Protein AF-A0A959FWS5-F1 (afdb_monomer)

Structure (mmCIF, N/CA/C/O backbone):
data_AF-A0A959FWS5-F1
#
_entry.id   AF-A0A959FWS5-F1
#
loop_
_atom_site.group_PDB
_atom_site.id
_atom_site.type_symbol
_atom_site.label_atom_id
_atom_site.label_alt_id
_atom_site.label_comp_id
_atom_site.label_asym_id
_atom_site.label_entity_id
_atom_site.label_seq_id
_atom_site.pdbx_PDB_ins_code
_atom_site.Cartn_x
_atom_site.Cartn_y
_atom_site.Cartn_z
_atom_site.occupancy
_atom_site.B_iso_or_equiv
_atom_site.auth_seq_id
_atom_site.auth_comp_id
_atom_site.auth_asym_id
_atom_site.auth_atom_id
_atom_site.pdbx_PDB_model_num
ATOM 1 N N . PHE A 1 1 ? 2.251 7.966 -14.773 1.00 62.84 1 PHE A N 1
ATOM 2 C CA . PHE A 1 1 ? 1.592 7.904 -13.457 1.00 62.84 1 PHE A CA 1
ATOM 3 C C . PHE A 1 1 ? 2.449 8.622 -12.424 1.00 62.84 1 PHE A C 1
ATOM 5 O O . PHE A 1 1 ? 3.466 8.079 -12.027 1.00 62.84 1 PHE A O 1
ATOM 12 N N . PHE A 1 2 ? 2.091 9.844 -12.027 1.00 68.75 2 PHE A N 1
ATOM 13 C CA . PHE A 1 2 ? 2.754 10.557 -10.928 1.00 68.75 2 PHE A CA 1
ATOM 14 C C . PHE A 1 2 ? 1.690 11.269 -10.090 1.00 68.75 2 PHE A C 1
ATOM 16 O O . PHE A 1 2 ? 0.820 11.932 -10.647 1.00 68.75 2 PHE A O 1
ATOM 23 N N . GLY A 1 3 ? 1.731 11.081 -8.767 1.00 81.06 3 GLY A N 1
ATOM 24 C CA . GLY A 1 3 ? 0.783 11.696 -7.826 1.00 81.06 3 GLY A CA 1
ATOM 25 C C . GLY A 1 3 ? -0.622 11.075 -7.786 1.00 81.06 3 GLY A C 1
ATOM 26 O O . GLY A 1 3 ? -1.522 11.672 -7.208 1.00 81.06 3 GLY A O 1
ATOM 27 N N . GLN A 1 4 ? -0.829 9.898 -8.386 1.00 88.44 4 GLN A N 1
ATOM 28 C CA . GLN A 1 4 ? -2.126 9.211 -8.440 1.00 88.44 4 GLN A CA 1
ATOM 29 C C . GLN A 1 4 ? -2.017 7.762 -7.952 1.00 88.44 4 GLN A C 1
ATOM 31 O O . GLN A 1 4 ? -0.966 7.134 -8.090 1.00 88.44 4 GLN A O 1
ATOM 36 N N . ILE A 1 5 ? -3.128 7.216 -7.442 1.00 88.44 5 ILE A N 1
ATOM 37 C CA . ILE A 1 5 ? -3.210 5.834 -6.937 1.00 88.44 5 ILE A CA 1
ATOM 38 C C . ILE A 1 5 ? -3.048 4.777 -8.042 1.00 88.44 5 ILE A C 1
ATOM 40 O O . ILE A 1 5 ? -2.676 3.640 -7.766 1.00 88.44 5 ILE A O 1
ATOM 44 N N . GLU A 1 6 ? -3.253 5.150 -9.304 1.00 88.50 6 GLU A N 1
ATOM 45 C CA . GLU A 1 6 ? -3.193 4.214 -10.430 1.00 88.50 6 GLU A CA 1
ATOM 46 C C . GLU A 1 6 ? -1.831 3.535 -10.588 1.00 88.50 6 GLU A C 1
ATOM 48 O O . GLU A 1 6 ? -1.773 2.358 -10.927 1.00 88.50 6 GLU A O 1
ATOM 53 N N . GLY A 1 7 ? -0.732 4.218 -10.245 1.00 88.44 7 GLY A N 1
ATOM 54 C CA . GLY A 1 7 ? 0.592 3.588 -10.252 1.00 88.44 7 GLY A CA 1
ATOM 55 C C . GLY A 1 7 ? 0.686 2.412 -9.273 1.00 88.44 7 GLY A C 1
ATOM 56 O O . GLY A 1 7 ? 1.295 1.390 -9.585 1.00 88.44 7 GLY A O 1
ATOM 57 N N . PHE A 1 8 ? 0.027 2.514 -8.115 1.00 89.06 8 PHE A N 1
ATOM 58 C CA . PHE A 1 8 ? -0.043 1.433 -7.131 1.00 89.06 8 PHE A CA 1
ATOM 59 C C . PHE A 1 8 ? -0.917 0.268 -7.617 1.00 89.06 8 PHE A C 1
ATOM 61 O O . PHE A 1 8 ? -0.591 -0.895 -7.375 1.00 89.06 8 PHE A O 1
ATOM 68 N N . ASN A 1 9 ? -2.014 0.552 -8.320 1.00 88.44 9 ASN A N 1
ATOM 69 C CA . ASN A 1 9 ? -2.870 -0.483 -8.902 1.00 88.44 9 ASN A CA 1
ATOM 70 C C . ASN A 1 9 ? -2.158 -1.228 -10.039 1.00 88.44 9 ASN A C 1
ATOM 72 O O . ASN A 1 9 ? -2.128 -2.458 -10.043 1.00 88.44 9 ASN A O 1
ATOM 76 N N . ASP A 1 10 ? -1.534 -0.495 -10.960 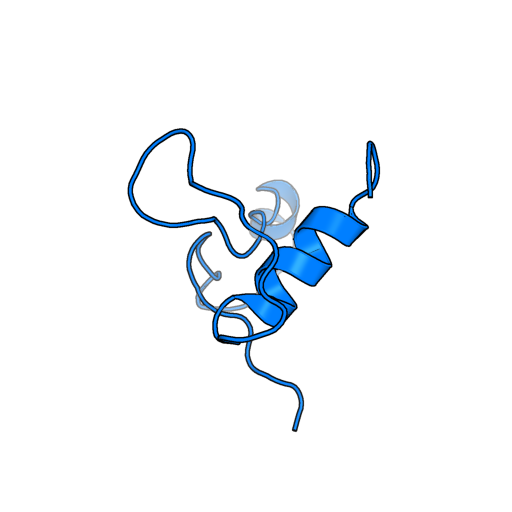1.00 88.19 10 ASP A N 1
ATOM 77 C CA . ASP A 1 10 ? -0.888 -1.070 -12.141 1.00 88.19 10 ASP A CA 1
ATOM 78 C C . ASP A 1 10 ? 0.374 -1.872 -11.787 1.00 88.19 10 ASP A C 1
ATOM 80 O O . ASP A 1 10 ? 0.598 -2.954 -12.333 1.00 88.19 10 ASP A O 1
ATOM 84 N N . THR A 1 11 ? 1.141 -1.424 -10.784 1.00 89.44 11 THR A N 1
ATOM 85 C CA . THR A 1 11 ? 2.295 -2.182 -10.261 1.00 89.44 11 THR A CA 1
ATOM 86 C C . THR A 1 11 ? 1.870 -3.541 -9.703 1.00 89.44 11 THR A C 1
ATOM 88 O O . THR A 1 11 ? 2.541 -4.541 -9.941 1.00 89.44 11 THR A O 1
ATOM 91 N N . ARG A 1 12 ? 0.742 -3.611 -8.981 1.00 88.50 12 ARG A N 1
ATOM 92 C CA . ARG A 1 12 ? 0.224 -4.880 -8.440 1.00 88.50 12 ARG A CA 1
ATOM 93 C C . ARG A 1 12 ? -0.359 -5.772 -9.531 1.00 88.50 12 ARG A C 1
ATOM 95 O O . ARG A 1 12 ? -0.142 -6.978 -9.501 1.00 88.50 12 ARG A O 1
ATOM 102 N N . ARG A 1 13 ? -1.050 -5.182 -10.511 1.00 87.06 13 ARG A N 1
ATOM 103 C CA . ARG A 1 13 ? -1.627 -5.908 -11.651 1.00 87.06 13 ARG A CA 1
ATOM 104 C C . ARG A 1 13 ? -0.549 -6.591 -12.498 1.00 87.06 13 ARG A C 1
ATOM 106 O O . ARG A 1 13 ? -0.708 -7.752 -12.851 1.00 87.06 13 ARG A O 1
ATOM 113 N N . THR A 1 14 ? 0.547 -5.887 -12.782 1.00 88.75 14 THR A N 1
ATOM 114 C CA . THR A 1 14 ? 1.635 -6.357 -13.664 1.00 88.75 14 THR A CA 1
ATOM 115 C C . THR A 1 14 ? 2.779 -7.058 -12.931 1.00 88.75 14 THR A C 1
ATOM 117 O O . THR A 1 14 ? 3.780 -7.407 -13.552 1.00 88.75 14 THR A O 1
ATOM 120 N N . LEU A 1 15 ? 2.666 -7.281 -11.616 1.00 84.69 15 LEU A N 1
ATOM 121 C CA . LEU A 1 15 ? 3.779 -7.755 -10.784 1.00 84.69 15 LEU A CA 1
ATOM 122 C C . LEU A 1 15 ? 4.382 -9.084 -11.269 1.00 84.69 15 LEU A C 1
ATOM 124 O O . LEU A 1 15 ? 5.598 -9.256 -11.200 1.00 84.69 15 LEU A O 1
ATOM 128 N N . ASN A 1 16 ? 3.536 -9.990 -11.771 1.00 82.81 16 ASN A N 1
ATOM 129 C CA . ASN A 1 16 ? 3.923 -11.310 -12.283 1.00 82.81 16 ASN A CA 1
ATOM 130 C C . ASN A 1 16 ? 4.105 -11.341 -13.812 1.00 82.81 16 ASN A C 1
ATOM 132 O O . ASN A 1 16 ? 4.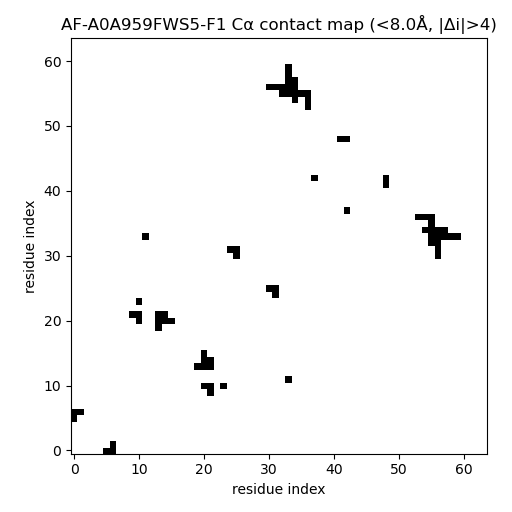308 -12.411 -14.384 1.00 82.81 16 ASN A O 1
ATOM 136 N N . GLU A 1 17 ? 4.003 -10.198 -14.493 1.00 84.44 17 GLU A N 1
ATOM 137 C CA . GLU A 1 17 ? 4.191 -10.108 -15.940 1.00 84.44 17 GLU A CA 1
ATOM 138 C C . GLU A 1 17 ? 5.669 -9.840 -16.263 1.00 84.44 17 GLU A C 1
ATOM 140 O O . GLU A 1 17 ? 6.310 -9.008 -15.633 1.00 84.44 17 GLU A O 1
ATOM 145 N N . ALA A 1 18 ? 6.241 -10.527 -17.254 1.00 78.75 18 ALA A N 1
ATOM 146 C CA . ALA A 1 18 ? 7.657 -10.345 -17.604 1.00 78.75 18 ALA A CA 1
ATOM 147 C C . ALA A 1 18 ? 7.904 -9.142 -18.537 1.00 78.75 18 ALA A C 1
ATOM 149 O O . ALA A 1 18 ? 8.950 -8.505 -18.459 1.00 78.75 18 ALA A O 1
ATOM 150 N N . ASN A 1 19 ? 6.946 -8.823 -19.415 1.00 80.62 19 ASN A N 1
ATOM 151 C CA . ASN A 1 19 ? 7.169 -7.910 -20.545 1.00 80.62 19 ASN A CA 1
ATOM 152 C C . ASN A 1 19 ? 6.716 -6.464 -20.294 1.00 80.62 19 ASN A C 1
ATOM 154 O O . ASN A 1 19 ? 7.207 -5.551 -20.950 1.00 80.62 19 ASN A O 1
ATOM 158 N N . VAL A 1 20 ? 5.761 -6.249 -19.385 1.00 83.31 20 VAL A N 1
ATOM 159 C CA . VAL A 1 20 ? 5.111 -4.939 -19.158 1.00 83.31 20 VAL A CA 1
ATOM 160 C C . VAL A 1 20 ? 5.077 -4.546 -17.678 1.00 83.31 20 VAL A C 1
ATOM 162 O O . VAL A 1 20 ? 4.262 -3.729 -17.257 1.00 83.31 20 VAL A O 1
ATOM 165 N N . ARG A 1 21 ? 5.968 -5.134 -16.873 1.00 83.62 21 ARG A N 1
ATOM 166 C CA . ARG A 1 21 ? 6.082 -4.840 -15.443 1.00 83.62 21 ARG A CA 1
ATOM 167 C C . ARG A 1 21 ? 6.504 -3.396 -15.212 1.00 83.62 21 ARG A C 1
ATOM 169 O O . ARG A 1 21 ? 7.498 -2.939 -15.775 1.00 83.62 21 ARG A O 1
ATOM 176 N N . VAL A 1 22 ? 5.816 -2.721 -14.294 1.00 83.38 22 VAL A N 1
ATOM 177 C CA . VAL A 1 22 ? 6.281 -1.433 -13.767 1.00 83.38 22 VAL A CA 1
ATOM 178 C C . VAL A 1 22 ? 7.525 -1.677 -12.893 1.00 83.38 22 VAL A C 1
ATOM 180 O O . VAL A 1 22 ? 7.435 -2.410 -11.902 1.00 83.38 22 VAL A O 1
ATOM 183 N N . PRO A 1 23 ? 8.697 -1.104 -13.228 1.00 82.56 23 PRO A N 1
ATOM 184 C CA . PRO A 1 23 ? 9.936 -1.356 -12.5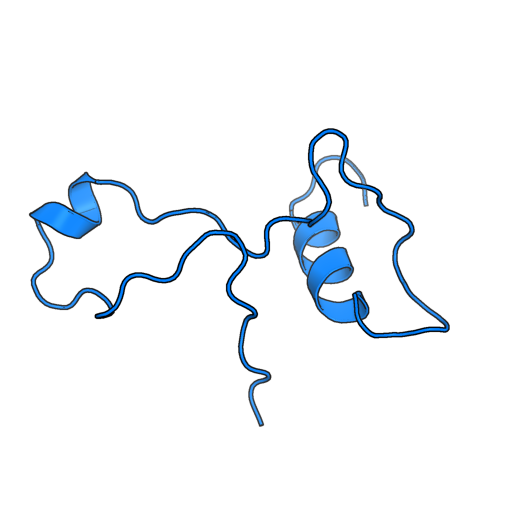00 1.00 82.56 23 PRO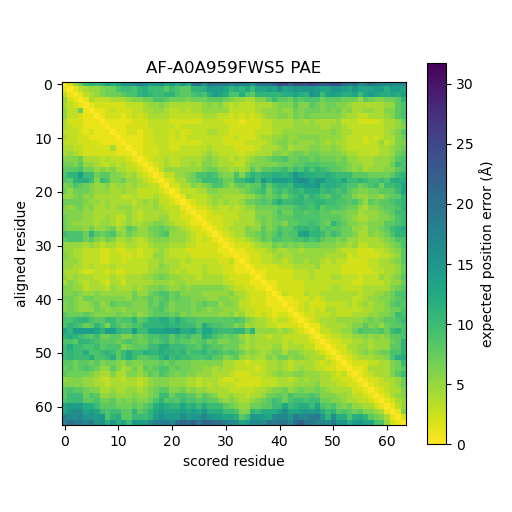 A CA 1
ATOM 185 C C . PRO A 1 23 ? 9.954 -0.560 -11.190 1.00 82.56 23 PRO A C 1
ATOM 187 O O . PRO A 1 2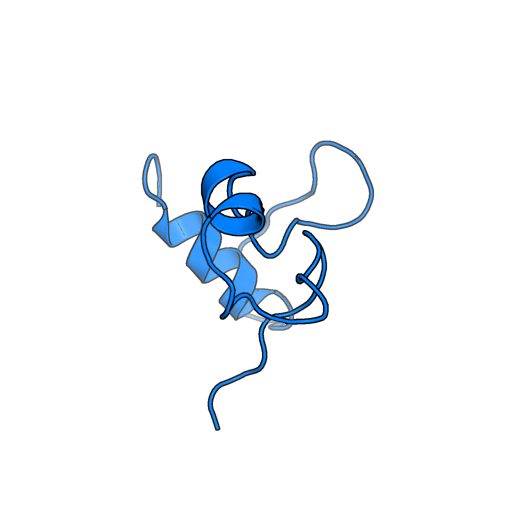3 ? 10.479 0.548 -11.122 1.00 82.56 23 PRO A O 1
ATOM 190 N N . VAL A 1 24 ? 9.349 -1.125 -10.145 1.00 83.62 24 VAL A N 1
ATOM 191 C CA . VAL A 1 24 ? 9.380 -0.585 -8.780 1.00 83.62 24 VAL A CA 1
ATOM 192 C C . VAL A 1 24 ? 10.040 -1.601 -7.858 1.00 83.62 24 VAL A C 1
ATOM 194 O O . VAL A 1 24 ? 9.715 -2.793 -7.895 1.00 83.62 24 VAL A O 1
ATOM 197 N N . GLU A 1 25 ? 10.958 -1.121 -7.027 1.00 86.25 25 GLU A N 1
ATOM 198 C CA . GLU A 1 25 ? 11.651 -1.909 -6.010 1.00 86.25 25 GLU A CA 1
ATOM 199 C C . GLU A 1 25 ? 11.233 -1.445 -4.605 1.00 86.25 25 GLU A C 1
ATOM 201 O O . GLU A 1 25 ? 10.941 -0.261 -4.409 1.00 86.25 25 GLU A O 1
ATOM 206 N N . PRO A 1 26 ? 11.154 -2.353 -3.615 1.00 87.25 26 PRO A N 1
ATOM 207 C CA . PRO A 1 26 ? 10.903 -1.963 -2.236 1.00 87.25 26 PRO A CA 1
ATOM 208 C C . PRO A 1 26 ? 12.046 -1.093 -1.704 1.00 87.25 26 PRO A C 1
ATOM 210 O O . PRO A 1 26 ? 13.205 -1.489 -1.750 1.00 87.25 26 PRO A O 1
ATOM 213 N N . ASN A 1 27 ? 11.716 0.058 -1.118 1.00 87.50 27 ASN A N 1
ATOM 214 C CA . ASN A 1 27 ? 12.713 0.881 -0.421 1.00 87.50 27 ASN A CA 1
ATOM 215 C C . ASN A 1 27 ? 13.230 0.205 0.863 1.00 87.50 27 ASN A C 1
ATOM 217 O O . ASN A 1 27 ? 14.343 0.473 1.305 1.00 87.50 27 ASN A O 1
ATOM 221 N N . VAL A 1 28 ? 12.399 -0.637 1.488 1.00 89.88 28 VAL A N 1
ATOM 222 C CA . VAL A 1 28 ? 12.706 -1.396 2.707 1.00 89.88 28 VAL A CA 1
ATOM 223 C C . VAL A 1 28 ? 12.066 -2.780 2.591 1.00 89.88 28 VAL A C 1
ATOM 225 O O . VAL A 1 28 ? 10.913 -2.894 2.175 1.00 89.88 28 VAL A O 1
ATOM 228 N N . GLY A 1 29 ? 12.794 -3.824 2.996 1.00 87.12 29 GLY A N 1
ATOM 229 C CA . GLY A 1 29 ? 12.326 -5.211 2.940 1.00 87.12 29 GLY A CA 1
ATOM 230 C C . GLY A 1 29 ? 12.498 -5.861 1.563 1.00 87.12 29 GLY A C 1
ATOM 231 O O . GLY A 1 29 ? 13.226 -5.359 0.713 1.00 87.12 29 GLY A O 1
ATOM 232 N N . SER A 1 30 ? 11.851 -7.011 1.360 1.00 88.94 30 SER A N 1
ATOM 233 C CA . SER A 1 30 ? 11.978 -7.834 0.143 1.00 88.94 30 SER A CA 1
ATOM 234 C C . SER A 1 30 ? 10.701 -7.914 -0.699 1.00 88.94 30 SER A C 1
ATOM 236 O O . SER A 1 30 ? 10.720 -8.492 -1.784 1.00 88.94 30 SER A O 1
ATOM 238 N N . GLN A 1 31 ? 9.584 -7.361 -0.218 1.00 87.88 31 GLN A N 1
ATOM 239 C CA . GLN A 1 31 ? 8.270 -7.499 -0.847 1.00 87.88 31 GLN A CA 1
ATOM 240 C C . GLN A 1 31 ? 7.555 -6.152 -0.932 1.00 87.88 31 GLN A C 1
ATOM 242 O O . GLN A 1 31 ? 7.614 -5.341 -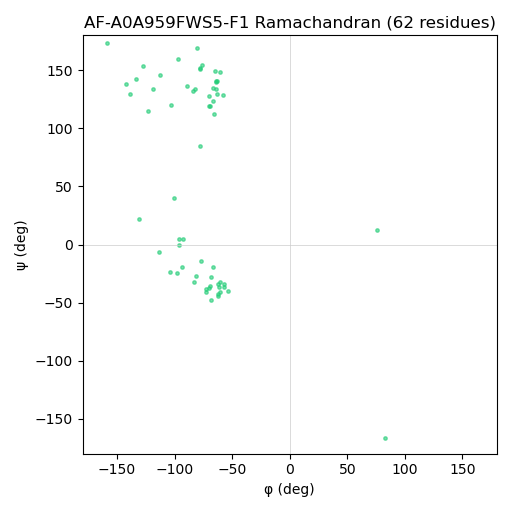0.009 1.00 87.88 31 GLN A O 1
ATOM 247 N N . LEU A 1 32 ? 6.845 -5.931 -2.041 1.00 89.19 32 LEU A N 1
ATOM 248 C CA . LEU A 1 32 ? 5.950 -4.786 -2.187 1.00 89.19 32 LEU A CA 1
ATOM 249 C C . LEU A 1 32 ? 4.593 -5.096 -1.529 1.00 89.19 32 LEU A C 1
ATOM 251 O O . LEU A 1 32 ? 4.037 -6.175 -1.774 1.00 89.19 32 LEU A O 1
ATOM 255 N N . PRO A 1 33 ? 4.031 -4.167 -0.733 1.00 90.75 33 PRO A N 1
ATOM 256 C CA . PRO A 1 33 ? 2.709 -4.342 -0.148 1.00 90.75 33 PRO A CA 1
ATOM 257 C C . PRO A 1 33 ? 1.634 -4.399 -1.240 1.00 90.75 33 PRO A C 1
ATOM 259 O O . PRO A 1 33 ? 1.653 -3.648 -2.215 1.00 90.75 33 PRO A O 1
ATOM 262 N N . GLN A 1 34 ? 0.672 -5.295 -1.054 1.00 89.69 34 GLN A N 1
ATOM 263 C CA . GLN A 1 34 ? -0.439 -5.542 -1.968 1.00 89.69 34 GLN A CA 1
ATOM 264 C C . GLN A 1 34 ? -1.695 -4.743 -1.605 1.00 89.69 34 GLN A C 1
ATOM 266 O O . GLN A 1 34 ? -2.574 -4.585 -2.449 1.00 89.69 34 GLN A O 1
ATOM 271 N N . ARG A 1 35 ? -1.821 -4.252 -0.366 1.00 90.19 35 ARG A N 1
ATOM 272 C CA . ARG A 1 35 ? -2.995 -3.503 0.118 1.00 90.19 35 ARG A CA 1
ATOM 273 C C . ARG A 1 35 ? -2.664 -2.647 1.341 1.00 90.19 35 ARG A C 1
ATOM 275 O O . ARG A 1 35 ? -1.584 -2.770 1.908 1.00 90.19 35 ARG A O 1
ATOM 282 N N . PHE A 1 36 ? -3.629 -1.834 1.762 1.00 90.50 36 PHE A N 1
ATOM 283 C CA . PHE A 1 36 ? -3.638 -1.172 3.067 1.00 90.50 36 PHE A CA 1
ATOM 284 C C . PHE A 1 36 ? -4.481 -1.966 4.070 1.00 90.50 36 PHE A C 1
ATOM 286 O O . PHE A 1 36 ? -5.326 -2.771 3.670 1.00 90.50 36 PHE A O 1
ATOM 293 N N . LEU A 1 37 ? -4.253 -1.730 5.363 1.00 90.12 37 LEU A N 1
ATOM 294 C CA . LEU A 1 37 ? -5.059 -2.327 6.424 1.00 90.12 37 LEU A CA 1
ATOM 295 C C . LEU A 1 37 ? -6.395 -1.611 6.571 1.00 90.12 37 LEU A C 1
ATOM 297 O O . LEU A 1 37 ? -6.501 -0.400 6.360 1.00 90.12 37 L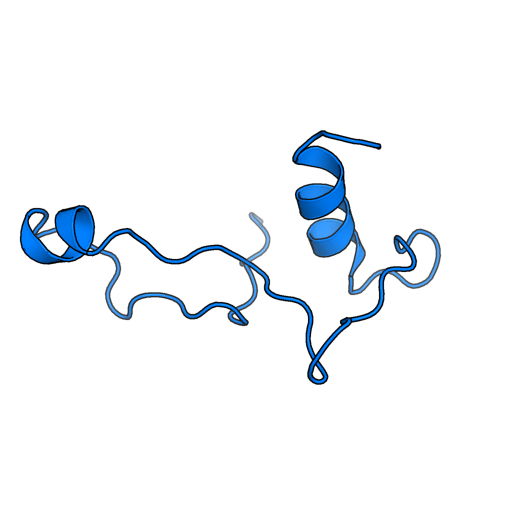EU A O 1
ATOM 301 N N . TYR A 1 38 ? -7.392 -2.369 7.014 1.00 88.38 38 TYR A N 1
ATOM 302 C CA . TYR A 1 38 ? -8.617 -1.778 7.521 1.00 88.38 38 TYR A CA 1
ATOM 303 C C . TYR A 1 38 ? -8.320 -0.940 8.771 1.00 88.38 38 TYR A C 1
ATOM 305 O O . TYR A 1 38 ? -7.499 -1.342 9.602 1.00 88.38 38 TYR A O 1
ATOM 313 N N . PRO A 1 39 ? -8.973 0.222 8.923 1.00 89.75 39 PRO A N 1
ATOM 314 C CA . PRO A 1 39 ? -8.836 1.017 10.131 1.00 89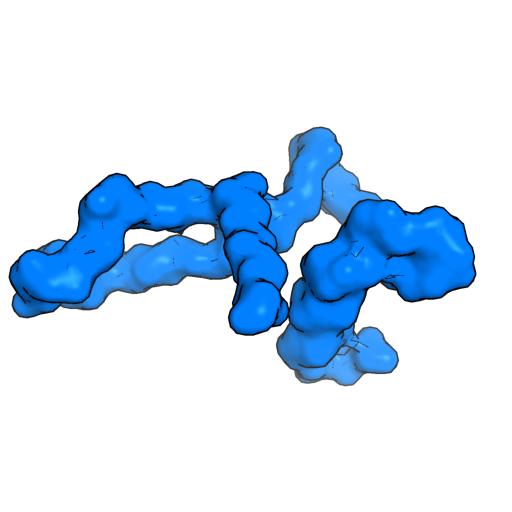.75 39 PRO A CA 1
ATOM 315 C C . PRO A 1 39 ? -9.417 0.262 11.331 1.00 89.75 39 PRO A C 1
ATOM 317 O O . PRO A 1 39 ? -10.397 -0.473 11.207 1.00 89.75 39 PRO A O 1
ATOM 320 N N . THR A 1 40 ? -8.853 0.499 12.516 1.00 88.19 40 THR A N 1
ATOM 321 C CA . THR A 1 40 ? -9.296 -0.141 13.768 1.00 88.19 40 THR A CA 1
ATOM 322 C C . THR A 1 40 ? -10.770 0.117 14.067 1.00 88.19 40 THR A C 1
ATOM 324 O O . THR A 1 40 ? -11.466 -0.770 14.541 1.00 88.19 40 THR A O 1
ATOM 327 N N . THR A 1 41 ? -11.291 1.290 13.701 1.00 92.12 41 THR A N 1
ATOM 328 C CA . THR A 1 41 ? -12.710 1.618 13.881 1.00 92.12 41 THR A CA 1
ATOM 329 C C . THR A 1 41 ? -13.644 0.708 13.089 1.00 92.12 41 THR A C 1
ATOM 331 O O . THR A 1 41 ? -14.734 0.422 13.572 1.00 92.12 41 THR A O 1
ATOM 334 N N . GLU A 1 42 ? -13.240 0.253 11.898 1.00 88.38 42 GLU A N 1
ATOM 335 C CA . GLU A 1 42 ? -14.027 -0.698 11.099 1.00 88.38 42 GLU A CA 1
ATOM 336 C C . GLU A 1 42 ? -13.983 -2.091 11.729 1.00 88.38 42 GLU A C 1
ATOM 338 O O . GLU A 1 42 ? -15.007 -2.760 11.832 1.00 88.38 42 GLU A O 1
ATOM 343 N N . ILE A 1 43 ? -12.806 -2.485 12.223 1.00 86.81 43 ILE A N 1
ATOM 344 C CA . ILE A 1 43 ? -12.590 -3.767 12.900 1.00 86.81 43 ILE A CA 1
ATOM 345 C C . ILE A 1 43 ? -13.434 -3.863 14.182 1.00 86.81 43 ILE A C 1
ATOM 347 O O . ILE A 1 43 ? -14.059 -4.890 14.426 1.00 86.81 43 ILE A O 1
ATOM 351 N N . ASP A 1 44 ? -13.498 -2.790 14.974 1.00 88.06 44 ASP A N 1
ATOM 352 C CA . ASP A 1 44 ? -14.167 -2.798 16.280 1.00 88.06 44 ASP A CA 1
ATOM 353 C C . ASP A 1 44 ? -15.693 -2.623 16.195 1.00 88.06 44 ASP A C 1
ATOM 355 O O . ASP A 1 44 ? -16.424 -3.028 17.103 1.00 88.06 44 ASP A O 1
ATOM 359 N N . ARG A 1 45 ? -16.198 -1.954 15.148 1.00 89.69 45 ARG A N 1
ATOM 360 C CA . ARG A 1 45 ? -17.616 -1.554 15.050 1.00 89.69 45 ARG A CA 1
ATOM 361 C C . ARG A 1 45 ? -18.437 -2.419 14.105 1.00 89.69 45 ARG A C 1
ATOM 363 O O . ARG A 1 45 ? -19.656 -2.464 14.271 1.00 89.69 45 ARG A O 1
ATOM 370 N N . ASN A 1 46 ? -17.813 -3.083 13.135 1.00 86.62 46 ASN A N 1
ATOM 371 C CA . ASN A 1 46 ? -18.513 -3.910 12.162 1.00 86.62 46 ASN A CA 1
ATOM 372 C C . ASN A 1 46 ? -18.347 -5.400 12.498 1.00 86.62 46 ASN A C 1
ATOM 374 O O . ASN A 1 46 ? -17.246 -5.937 12.515 1.00 86.62 46 ASN A O 1
ATOM 378 N N . GLN A 1 47 ? -19.461 -6.096 12.736 1.00 84.56 47 GLN A N 1
ATOM 379 C CA . GLN A 1 47 ? -19.454 -7.541 13.002 1.00 84.56 47 GLN A CA 1
ATOM 380 C C . GLN A 1 47 ? -19.274 -8.386 11.728 1.00 84.56 47 GLN A C 1
ATOM 382 O O . GLN A 1 47 ? -18.967 -9.571 11.824 1.00 84.56 47 GLN A O 1
ATOM 387 N N . ASN A 1 48 ? -19.437 -7.788 10.542 1.00 86.81 48 ASN A N 1
ATOM 388 C CA . ASN A 1 48 ? -19.317 -8.448 9.240 1.00 86.81 48 ASN A CA 1
ATOM 389 C C . ASN A 1 48 ? -17.962 -8.165 8.571 1.00 86.81 48 ASN A C 1
ATOM 391 O O . ASN A 1 48 ? -17.892 -7.925 7.364 1.00 86.81 48 ASN A O 1
ATOM 395 N N . ILE A 1 49 ? -16.883 -8.154 9.353 1.00 87.56 49 ILE A N 1
ATOM 396 C CA . ILE A 1 49 ? -15.531 -8.006 8.810 1.00 87.56 49 ILE A CA 1
ATOM 397 C C . ILE A 1 49 ? -15.018 -9.318 8.199 1.00 87.56 49 ILE A C 1
ATOM 399 O O . ILE A 1 49 ? -15.396 -10.406 8.645 1.00 87.56 49 ILE A O 1
ATOM 403 N N . PRO A 1 50 ? -14.121 -9.246 7.199 1.00 81.06 50 PRO A N 1
ATOM 404 C CA . PRO A 1 50 ? -13.456 -10.430 6.671 1.00 81.06 50 PRO A CA 1
ATOM 405 C C . PRO A 1 50 ? -12.683 -11.167 7.771 1.00 81.06 50 PRO A C 1
ATOM 407 O O . PRO A 1 50 ? -11.866 -10.565 8.468 1.00 81.06 50 PRO A O 1
ATOM 410 N N . ASN A 1 51 ? -12.914 -12.476 7.897 1.00 80.81 51 ASN A N 1
ATOM 411 C CA . ASN A 1 51 ? -12.188 -13.347 8.816 1.00 80.81 51 ASN A CA 1
ATOM 412 C C . ASN A 1 51 ? -11.539 -14.508 8.034 1.00 80.81 51 ASN A C 1
ATOM 414 O O . ASN A 1 51 ? -12.274 -15.331 7.483 1.00 80.81 51 ASN A O 1
ATOM 418 N N . PRO A 1 52 ? -10.198 -14.606 7.972 1.00 85.69 52 PRO A N 1
ATOM 419 C CA . PRO A 1 52 ? -9.207 -13.740 8.622 1.00 85.69 52 PRO A CA 1
ATOM 420 C C . PRO A 1 52 ? -9.041 -12.377 7.931 1.00 85.69 52 PRO A C 1
ATOM 422 O O . PRO A 1 52 ? -9.253 -12.248 6.723 1.00 85.69 52 PRO A O 1
ATOM 425 N N . ILE A 1 53 ? -8.610 -11.367 8.695 1.00 86.00 53 ILE A N 1
ATOM 426 C CA . ILE A 1 53 ? -8.273 -10.047 8.147 1.00 86.00 53 ILE A CA 1
ATOM 427 C C . ILE A 1 53 ? -7.034 -10.196 7.245 1.00 86.00 53 ILE A C 1
ATOM 429 O O . ILE A 1 53 ? -6.003 -10.681 7.715 1.00 86.00 53 ILE A O 1
ATOM 433 N N . PRO A 1 54 ? -7.097 -9.793 5.963 1.00 87.44 54 PRO A N 1
ATOM 434 C CA . PRO A 1 54 ? -5.958 -9.911 5.060 1.00 87.44 54 PRO A CA 1
ATOM 435 C C . PRO A 1 54 ? -4.791 -9.002 5.466 1.00 87.44 54 PRO A C 1
ATOM 437 O O . PRO A 1 54 ? -4.990 -7.814 5.719 1.00 87.44 54 PRO A O 1
ATOM 440 N N . ASP A 1 55 ? -3.576 -9.548 5.444 1.00 87.62 55 ASP A N 1
ATOM 441 C CA . ASP A 1 55 ? -2.334 -8.815 5.716 1.00 87.62 55 ASP A CA 1
ATOM 442 C C . ASP A 1 55 ? -1.846 -8.007 4.489 1.00 87.62 55 ASP A C 1
ATOM 444 O O . ASP A 1 55 ? -2.324 -8.187 3.362 1.00 87.62 55 ASP A O 1
ATOM 448 N N . PHE A 1 56 ? -0.862 -7.125 4.689 1.00 87.12 56 PHE A N 1
ATOM 449 C CA . PHE A 1 56 ? -0.273 -6.253 3.669 1.00 87.12 56 PHE A CA 1
ATOM 450 C C . PHE A 1 56 ? 0.214 -7.005 2.431 1.00 87.12 56 PHE A C 1
ATOM 452 O O . PHE A 1 56 ? 0.050 -6.510 1.317 1.00 87.12 56 PHE A O 1
ATOM 459 N N . PHE A 1 57 ? 0.818 -8.181 2.607 1.00 89.12 57 PHE A N 1
ATOM 460 C CA . PHE A 1 57 ? 1.474 -8.934 1.532 1.00 89.12 57 PHE A CA 1
ATOM 461 C C . PHE A 1 57 ? 0.584 -10.018 0.914 1.00 89.12 57 PHE A C 1
ATOM 463 O O . PHE A 1 57 ? 1.000 -10.694 -0.025 1.00 89.12 57 PHE A O 1
ATOM 470 N N . ALA A 1 58 ? -0.651 -10.175 1.405 1.00 84.94 58 ALA A N 1
ATOM 471 C CA . ALA A 1 58 ? -1.577 -11.170 0.886 1.00 84.94 58 ALA A CA 1
ATOM 472 C C . ALA A 1 58 ? -2.030 -10.794 -0.541 1.00 84.94 58 ALA A C 1
ATOM 474 O O . ALA A 1 58 ? -2.667 -9.738 -0.717 1.00 84.94 58 ALA A O 1
ATOM 475 N N . PRO A 1 59 ? -1.751 -11.638 -1.559 1.00 79.56 59 PRO A N 1
ATOM 476 C CA . PRO A 1 59 ? -2.124 -11.350 -2.937 1.00 79.56 59 PRO A CA 1
ATOM 477 C C . PRO A 1 59 ? -3.641 -11.201 -3.067 1.00 79.56 59 PRO A C 1
ATOM 479 O O . PRO A 1 59 ? -4.424 -11.802 -2.328 1.00 79.56 59 PRO A O 1
ATOM 482 N N . THR A 1 60 ? -4.063 -10.355 -4.001 1.00 76.69 60 THR A N 1
ATOM 483 C CA . THR A 1 60 ? -5.480 -10.258 -4.364 1.00 76.69 60 THR A CA 1
ATOM 484 C C . THR A 1 60 ? -5.792 -11.348 -5.382 1.00 76.6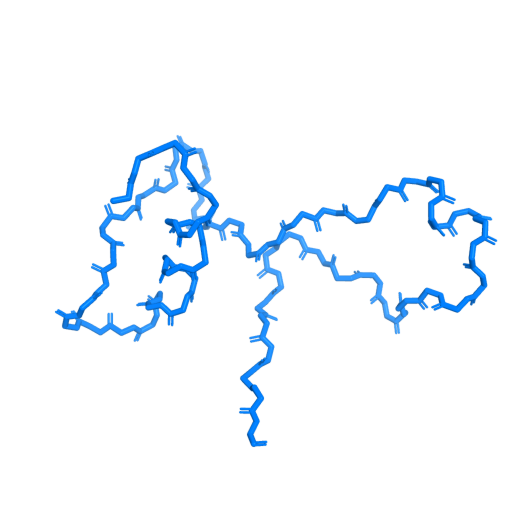9 60 THR A C 1
ATOM 486 O O . THR A 1 60 ? -5.025 -11.557 -6.320 1.00 76.69 60 THR A O 1
ATOM 489 N N . ALA A 1 61 ? -6.879 -12.089 -5.161 1.00 74.69 61 ALA A N 1
ATOM 490 C CA . ALA A 1 61 ? -7.328 -13.083 -6.126 1.00 74.69 61 ALA A CA 1
ATOM 491 C C . ALA A 1 61 ? -7.742 -12.381 -7.426 1.00 74.69 61 ALA A C 1
ATOM 493 O O . ALA A 1 61 ? -8.342 -11.305 -7.396 1.00 74.69 61 ALA A O 1
ATOM 494 N N . ILE A 1 62 ? -7.415 -12.994 -8.560 1.00 70.81 62 ILE A N 1
ATOM 495 C CA . ILE A 1 62 ? -7.891 -12.541 -9.866 1.00 70.81 62 ILE A CA 1
ATOM 496 C C . ILE A 1 62 ? -9.393 -12.840 -9.917 1.00 70.81 62 ILE A C 1
ATOM 498 O O . ILE A 1 62 ? -9.792 -13.973 -9.649 1.00 70.81 62 ILE A O 1
ATOM 502 N N . ASN A 1 63 ? -10.220 -11.844 -10.246 1.00 62.53 63 ASN A N 1
ATOM 503 C CA . ASN A 1 63 ? -11.619 -12.101 -10.592 1.00 62.53 63 ASN A CA 1
ATOM 504 C C . ASN A 1 63 ? -11.639 -12.912 -11.894 1.00 62.53 63 ASN A C 1
ATOM 506 O O . ASN A 1 63 ? -11.204 -12.400 -12.927 1.00 62.53 63 ASN A O 1
ATOM 510 N N . GLN A 1 64 ? -12.067 -14.174 -11.804 1.00 47.56 64 GLN A N 1
ATOM 511 C CA . GLN A 1 64 ? -12.266 -15.073 -12.944 1.00 47.56 64 GLN A CA 1
ATOM 512 C C . GLN A 1 64 ? -13.640 -14.869 -13.575 1.00 47.56 64 GLN A C 1
ATOM 514 O O . GLN A 1 64 ? -14.601 -14.614 -12.813 1.00 47.56 64 GLN A O 1
#

pLDDT: mean 84.49, std 7.63, range [47.56, 92.12]

Mean predicted aligned error: 5.95 Å

Foldseek 3Di:
DPPDCVVVVQQLVCVPPDPDHDPDADPDDHAQFQDDFDDVCCVVPDPPDDVPGDDRRDRDDDDD

Solvent-accessible surface area (backbone atoms only — not comparable to full-atom values): 4505 Å² total; per-residue (Å²): 126,81,100,54,71,60,48,62,52,50,36,62,72,22,64,88,44,90,89,74,42,61,94,76,78,53,94,66,79,93,61,69,71,64,53,81,76,81,56,68,68,54,66,76,70,42,92,86,59,69,84,77,72,75,56,43,70,52,77,80,82,78,91,126

Sequence (64 aa):
FFGQIEGFNDTRRTLNEANVRVPVEPNVGSQLPQRFLYPTTEIDRNQNIPNPIPDFFAPTAINQ

Secondary structure (DSSP, 8-state):
--SSTHHHHHHHHTTT-SSS------SSSSS----PPPPHHHHHH-TT--SSPPPTTPPPPP--

Radius of gyration: 14.4 Å; Cα contacts (8 Å, |Δi|>4): 37; chains: 1; bounding box: 32×27×37 Å